Protein AF-A0A3P7PEQ0-F1 (afdb_monomer_lite)

Radius of gyration: 14.4 Å; chains: 1; bounding box: 44×18×27 Å

Structure (mmCIF, N/CA/C/O backbone):
data_AF-A0A3P7PEQ0-F1
#
_entry.id   AF-A0A3P7PEQ0-F1
#
loop_
_atom_site.group_PDB
_atom_site.id
_atom_site.type_symbol
_atom_site.label_atom_id
_atom_site.label_alt_id
_atom_site.label_comp_id
_atom_site.label_asym_id
_atom_site.label_entity_id
_atom_site.label_seq_id
_atom_site.pdbx_PDB_ins_code
_atom_site.Cartn_x
_atom_site.Cartn_y
_atom_site.Cartn_z
_atom_site.occupancy
_atom_site.B_iso_or_equiv
_atom_site.auth_seq_id
_atom_site.auth_comp_id
_atom_site.auth_asym_id
_atom_site.auth_atom_id
_atom_site.pdbx_PDB_model_num
ATOM 1 N N . MET A 1 1 ? -1.240 7.775 -16.065 1.00 48.25 1 MET A N 1
ATOM 2 C CA . MET A 1 1 ? -0.771 8.264 -14.747 1.00 48.25 1 MET A CA 1
ATOM 3 C C . MET A 1 1 ? -0.789 7.097 -13.762 1.00 48.25 1 MET A C 1
ATOM 5 O O . MET A 1 1 ? -1.860 6.549 -13.532 1.00 48.25 1 MET A O 1
ATOM 9 N N . LYS A 1 2 ? 0.363 6.635 -13.250 1.00 73.00 2 LYS A N 1
ATOM 10 C CA . LYS A 1 2 ? 0.392 5.532 -12.268 1.00 73.00 2 LYS A CA 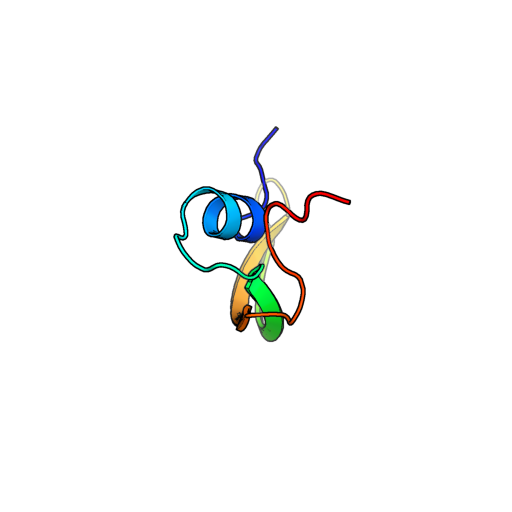1
ATOM 11 C C . LYS A 1 2 ? -0.120 6.058 -10.925 1.00 73.00 2 LYS A C 1
ATOM 13 O O . LYS A 1 2 ? 0.426 7.022 -10.399 1.00 73.00 2 LYS A O 1
ATOM 18 N N . GLN A 1 3 ? -1.196 5.472 -10.404 1.00 77.25 3 GLN A N 1
ATOM 19 C CA . GLN A 1 3 ? -1.699 5.821 -9.076 1.00 77.25 3 GLN A CA 1
ATOM 20 C C . GLN A 1 3 ? -0.747 5.297 -7.997 1.00 77.25 3 GLN A C 1
ATOM 22 O O . GLN A 1 3 ? -0.134 4.240 -8.169 1.00 77.25 3 GLN A O 1
ATOM 27 N N . SER A 1 4 ? -0.660 6.004 -6.867 1.00 87.44 4 SER A N 1
ATOM 28 C CA . SER A 1 4 ? 0.085 5.505 -5.711 1.00 87.44 4 SER A CA 1
ATOM 29 C C . SER A 1 4 ? -0.490 4.171 -5.230 1.00 87.44 4 SER A C 1
ATOM 31 O O . SER A 1 4 ? -1.689 3.910 -5.358 1.00 87.44 4 SER A O 1
ATOM 33 N N . VAL A 1 5 ? 0.364 3.329 -4.647 1.00 91.25 5 VAL A N 1
ATOM 34 C CA . VAL A 1 5 ? -0.045 2.028 -4.091 1.00 91.25 5 VAL A CA 1
ATOM 35 C C . VAL A 1 5 ? -1.158 2.204 -3.052 1.00 91.25 5 VAL A C 1
ATOM 37 O O . VAL A 1 5 ? -2.120 1.449 -3.062 1.00 91.25 5 VAL A O 1
ATOM 40 N N . ILE A 1 6 ? -1.108 3.264 -2.238 1.00 93.81 6 ILE A N 1
ATOM 41 C CA . ILE A 1 6 ? -2.145 3.569 -1.239 1.00 93.81 6 ILE A CA 1
ATOM 42 C C . ILE A 1 6 ? -3.513 3.841 -1.884 1.00 93.81 6 ILE A C 1
ATOM 44 O O . ILE A 1 6 ? -4.527 3.356 -1.388 1.00 93.81 6 ILE A O 1
ATOM 48 N N . LYS A 1 7 ? -3.572 4.560 -3.016 1.00 93.50 7 LYS A N 1
ATOM 49 C CA . LYS A 1 7 ? -4.838 4.760 -3.748 1.00 93.50 7 LYS A CA 1
ATOM 50 C C . LYS A 1 7 ? -5.395 3.438 -4.275 1.00 93.50 7 LYS A C 1
ATOM 52 O O . LYS A 1 7 ? -6.597 3.217 -4.185 1.00 93.50 7 LYS A O 1
ATOM 57 N N . GLN A 1 8 ? -4.526 2.553 -4.763 1.00 94.06 8 GLN A N 1
ATOM 58 C CA . GLN A 1 8 ? -4.924 1.226 -5.241 1.00 94.06 8 GLN A CA 1
ATOM 59 C C . GLN A 1 8 ? -5.395 0.308 -4.104 1.00 94.06 8 GLN A C 1
ATOM 61 O O . GLN A 1 8 ? -6.369 -0.418 -4.270 1.00 94.06 8 GLN A O 1
ATOM 66 N N . ILE A 1 9 ? -4.741 0.356 -2.940 1.00 94.00 9 ILE A N 1
ATOM 67 C CA . ILE A 1 9 ? -5.193 -0.356 -1.736 1.00 94.00 9 ILE A CA 1
ATOM 68 C C . ILE A 1 9 ? -6.579 0.152 -1.337 1.00 94.00 9 ILE A C 1
ATOM 70 O O . ILE A 1 9 ? -7.486 -0.645 -1.122 1.00 94.00 9 ILE A O 1
ATOM 74 N N . ASN A 1 10 ? -6.776 1.469 -1.299 1.00 95.44 10 ASN A N 1
ATOM 75 C CA . ASN A 1 10 ? -8.050 2.053 -0.893 1.00 95.44 10 ASN A CA 1
ATOM 76 C C . ASN A 1 10 ? -9.196 1.785 -1.871 1.00 95.44 10 ASN A C 1
ATOM 78 O O . ASN A 1 10 ? -10.326 1.634 -1.412 1.00 95.44 10 ASN A O 1
ATOM 82 N N . SER A 1 11 ? -8.919 1.684 -3.175 1.00 93.75 11 SER A N 1
ATOM 83 C CA . SER A 1 11 ? -9.936 1.360 -4.182 1.00 93.75 11 SER A CA 1
ATOM 84 C C . SER A 1 11 ? -10.295 -0.125 -4.247 1.00 93.75 11 SER A C 1
ATOM 86 O O . SER A 1 11 ? -11.378 -0.456 -4.717 1.00 93.75 11 SER A O 1
ATOM 88 N N . ARG A 1 12 ? -9.407 -1.020 -3.791 1.00 93.56 12 ARG A N 1
ATOM 89 C CA . ARG A 1 12 ? -9.628 -2.478 -3.799 1.00 93.56 12 ARG A CA 1
ATOM 90 C C . ARG A 1 12 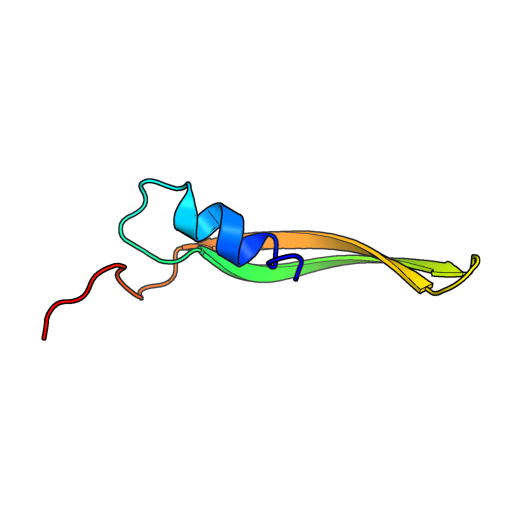? -10.038 -3.050 -2.444 1.00 93.56 12 ARG A C 1
ATOM 92 O O . ARG A 1 12 ? -10.626 -4.123 -2.397 1.00 93.56 12 ARG A O 1
ATOM 99 N N . SER A 1 13 ? -9.693 -2.379 -1.350 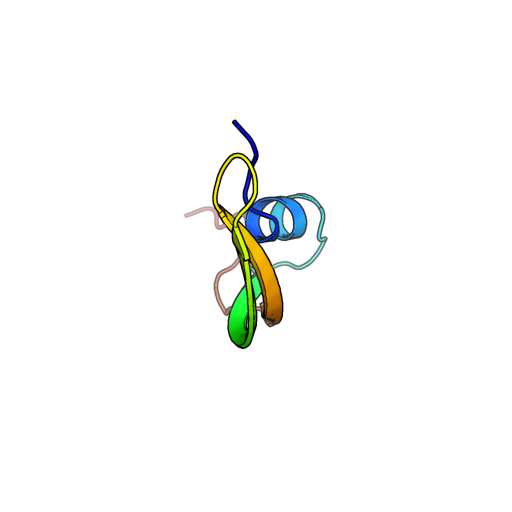1.00 93.69 13 SER A N 1
ATOM 100 C CA . SER A 1 13 ? -10.024 -2.838 -0.004 1.00 93.69 13 SER A CA 1
ATOM 101 C C . SER A 1 13 ? -11.492 -2.580 0.335 1.00 93.69 13 SER A C 1
ATOM 103 O O . SER A 1 13 ? -12.002 -1.479 0.118 1.00 93.69 13 SER A O 1
ATOM 105 N N . ASN A 1 14 ? -12.115 -3.571 0.971 1.00 94.12 14 ASN A N 1
ATOM 106 C CA . ASN A 1 14 ? -13.453 -3.508 1.555 1.00 94.12 14 ASN A CA 1
ATOM 107 C C . ASN A 1 14 ? -13.517 -2.793 2.922 1.00 94.12 14 ASN A C 1
ATOM 109 O O . ASN A 1 14 ? -14.602 -2.724 3.492 1.00 94.12 14 ASN A O 1
ATOM 113 N N . SER A 1 15 ? -12.403 -2.276 3.466 1.00 94.81 15 SER A N 1
ATOM 114 C CA . SER A 1 15 ? -12.450 -1.501 4.716 1.00 94.81 15 SER A CA 1
ATOM 115 C C . SER A 1 15 ? -13.305 -0.246 4.534 1.00 94.81 15 SER A C 1
ATOM 117 O O . SER A 1 15 ? -13.223 0.424 3.497 1.00 94.81 15 SER A O 1
ATOM 119 N N . LEU A 1 16 ? -14.087 0.078 5.567 1.00 95.06 16 LEU A N 1
ATOM 120 C CA . LEU A 1 16 ? -14.856 1.316 5.665 1.00 95.06 16 LEU A CA 1
ATOM 121 C C . LEU A 1 16 ? -13.959 2.547 5.764 1.00 95.06 16 LEU A C 1
ATOM 123 O O . LEU A 1 16 ? -14.409 3.629 5.410 1.00 95.06 16 LEU A O 1
ATOM 127 N N . HIS A 1 17 ? -12.713 2.402 6.215 1.00 96.50 17 HIS A N 1
ATOM 128 C CA . HIS A 1 17 ? -11.792 3.513 6.401 1.00 96.50 17 HIS A CA 1
ATOM 129 C C . HIS A 1 17 ? -10.685 3.528 5.351 1.00 96.50 17 HIS A C 1
ATOM 131 O O . HIS A 1 17 ? -10.345 2.517 4.729 1.00 96.50 17 HIS A O 1
ATOM 137 N N . TYR A 1 18 ? -10.100 4.704 5.141 1.00 96.62 18 TYR A N 1
ATOM 138 C CA . TYR A 1 18 ? -8.915 4.830 4.306 1.00 96.62 18 TYR A CA 1
ATOM 139 C C . TYR A 1 18 ? -7.679 4.275 5.018 1.00 96.62 18 TYR A C 1
ATOM 141 O O . TYR A 1 18 ? -7.365 4.643 6.143 1.00 96.62 18 TYR A O 1
ATOM 149 N N . TYR A 1 19 ? -6.905 3.462 4.314 1.00 97.00 19 TYR A N 1
ATOM 150 C CA . TYR A 1 19 ? -5.540 3.134 4.686 1.00 97.00 19 TYR A CA 1
ATOM 151 C C . TYR A 1 19 ? -4.609 4.312 4.406 1.00 97.00 19 TYR A C 1
ATOM 153 O O . TYR A 1 19 ? -4.633 4.892 3.313 1.00 97.00 19 TYR A O 1
ATOM 161 N N . VAL A 1 20 ? -3.752 4.626 5.375 1.00 96.06 20 VAL A N 1
ATOM 162 C CA . VAL A 1 20 ? -2.734 5.677 5.298 1.00 96.06 20 VAL A CA 1
ATOM 163 C C . VAL A 1 20 ? -1.371 5.139 5.748 1.00 96.06 20 VAL A C 1
ATOM 165 O O . VAL A 1 20 ? -1.304 4.286 6.638 1.00 96.06 20 VAL A O 1
ATOM 168 N N . PRO A 1 21 ? -0.258 5.585 5.139 1.00 95.44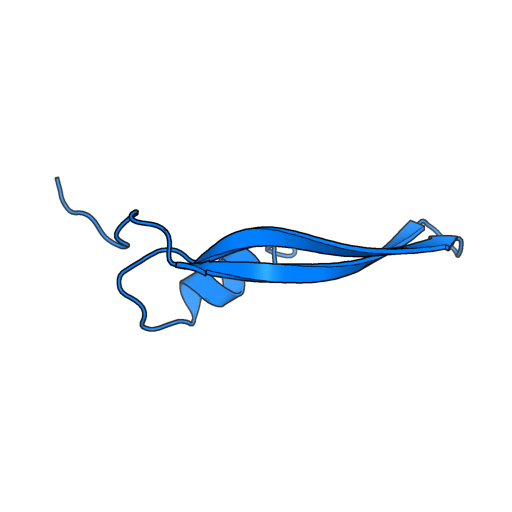 21 PRO A N 1
ATOM 169 C CA . PRO A 1 21 ? 1.070 5.231 5.618 1.00 95.44 21 PRO A CA 1
ATOM 170 C C . PRO A 1 21 ? 1.325 5.906 6.970 1.00 95.44 21 PRO A C 1
ATOM 172 O O . PRO A 1 21 ? 1.140 7.112 7.109 1.00 95.44 21 PRO A O 1
ATOM 175 N N . VAL A 1 22 ? 1.773 5.132 7.956 1.00 97.00 22 VAL A N 1
ATOM 176 C CA . VAL A 1 22 ? 2.043 5.617 9.323 1.00 97.00 22 VAL A CA 1
ATOM 177 C C . VAL A 1 22 ? 3.520 5.570 9.693 1.00 97.00 22 VAL A C 1
ATOM 179 O O . VAL A 1 22 ? 3.945 6.236 10.632 1.00 97.00 22 VAL A O 1
ATOM 182 N N . LYS A 1 23 ? 4.325 4.781 8.971 1.00 97.62 23 LYS A N 1
ATOM 183 C CA . LYS A 1 23 ? 5.770 4.699 9.202 1.00 97.62 23 LYS A CA 1
ATOM 184 C C . LYS A 1 23 ? 6.509 4.284 7.937 1.00 97.62 23 LYS A C 1
ATOM 186 O O . LYS A 1 23 ? 6.156 3.275 7.334 1.00 97.62 23 LYS A O 1
ATOM 191 N N . LEU A 1 24 ? 7.572 5.011 7.596 1.00 96.88 24 LEU A N 1
ATOM 192 C CA . LEU A 1 24 ? 8.598 4.546 6.664 1.00 96.88 24 LEU A CA 1
ATOM 193 C C . LEU A 1 24 ? 9.553 3.624 7.422 1.00 96.88 24 LEU A C 1
ATOM 195 O O . LEU A 1 24 ? 10.193 4.047 8.383 1.00 96.88 24 LEU A O 1
ATOM 199 N N . VAL A 1 25 ? 9.575 2.349 7.044 1.00 97.94 25 VAL A N 1
ATOM 200 C CA . VAL A 1 25 ? 10.418 1.329 7.679 1.00 97.94 25 VAL A CA 1
ATOM 201 C C . VAL A 1 25 ? 11.809 1.364 7.070 1.00 97.94 25 VAL A C 1
ATOM 203 O O . VAL A 1 25 ? 12.795 1.445 7.796 1.00 97.94 25 VAL A O 1
ATOM 206 N N . SER A 1 26 ? 11.879 1.346 5.742 1.00 97.94 26 SER A N 1
ATOM 207 C CA . SER A 1 26 ? 13.130 1.406 5.001 1.00 97.94 26 SER A CA 1
ATOM 208 C C . SER A 1 26 ? 12.934 2.131 3.669 1.00 97.94 26 SER A C 1
ATOM 210 O O . SER A 1 26 ? 11.851 2.119 3.078 1.00 97.94 26 SER A O 1
ATOM 212 N N . LEU A 1 27 ? 13.994 2.798 3.219 1.00 97.00 27 LEU A N 1
ATOM 213 C CA . LEU A 1 27 ? 14.083 3.457 1.922 1.00 97.00 27 LEU A CA 1
ATOM 214 C C . LEU A 1 27 ? 15.436 3.105 1.316 1.00 97.00 27 LEU A C 1
ATOM 216 O O . LEU A 1 27 ? 16.470 3.369 1.926 1.00 97.00 27 LEU A O 1
ATOM 220 N N . GLN A 1 28 ? 15.428 2.538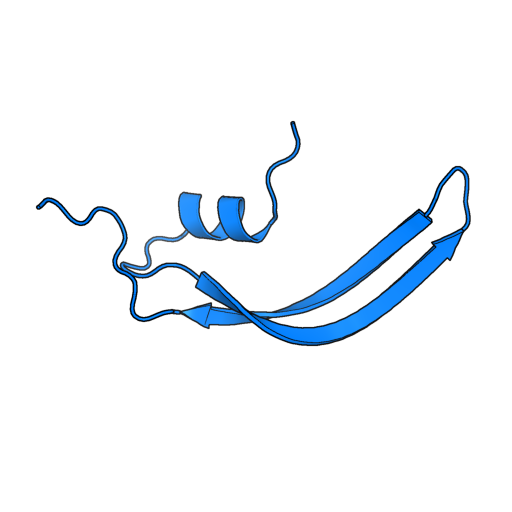 0.118 1.00 97.50 28 GLN A N 1
ATOM 221 C CA . GLN A 1 28 ? 16.637 2.280 -0.655 1.00 97.50 28 GLN A CA 1
ATOM 222 C C . GLN A 1 28 ? 16.566 3.032 -1.976 1.00 97.50 28 GLN A C 1
ATOM 224 O O . GLN A 1 28 ? 15.511 3.090 -2.612 1.00 97.50 28 GLN A O 1
ATOM 229 N N . THR A 1 29 ? 17.699 3.590 -2.389 1.00 97.31 29 THR A N 1
ATOM 230 C CA . THR A 1 29 ? 17.841 4.319 -3.647 1.00 97.31 29 THR A CA 1
ATOM 231 C C . THR A 1 29 ? 18.816 3.598 -4.566 1.00 97.31 29 THR A C 1
ATOM 233 O O . THR A 1 29 ? 19.828 3.061 -4.121 1.00 97.31 29 THR A O 1
ATOM 236 N N . GLN A 1 30 ? 18.507 3.572 -5.861 1.00 96.88 30 GLN A N 1
ATOM 237 C CA . GLN A 1 30 ? 19.400 3.040 -6.890 1.00 96.88 30 GLN A CA 1
ATOM 238 C C . GLN A 1 30 ? 19.466 4.028 -8.050 1.00 96.88 30 GLN A C 1
ATOM 240 O O . GLN A 1 30 ? 18.429 4.439 -8.576 1.00 96.88 30 GLN A O 1
ATOM 245 N N . VAL A 1 31 ? 20.681 4.400 -8.450 1.00 95.88 31 VAL A N 1
ATOM 246 C CA . VAL A 1 31 ? 20.918 5.246 -9.624 1.00 95.88 31 VAL A CA 1
ATOM 247 C C . VAL A 1 31 ? 21.132 4.341 -10.833 1.00 95.88 31 VAL A C 1
ATOM 249 O O . VAL A 1 31 ? 22.045 3.519 -10.843 1.00 95.88 31 VAL A O 1
ATOM 252 N N . VAL A 1 32 ? 20.270 4.480 -11.838 1.00 91.38 32 VAL A N 1
ATOM 253 C CA . VAL A 1 32 ? 20.321 3.748 -13.113 1.00 91.38 32 VAL A CA 1
ATOM 254 C C . VAL A 1 32 ? 20.117 4.778 -14.238 1.00 91.38 32 VAL A C 1
ATOM 256 O O . VAL A 1 32 ? 20.758 5.824 -14.228 1.00 91.38 32 VAL A O 1
ATOM 259 N N . ALA A 1 33 ? 19.174 4.579 -15.161 1.00 94.94 33 ALA A N 1
ATOM 260 C CA . ALA A 1 33 ? 18.695 5.617 -16.081 1.00 94.94 33 ALA A CA 1
ATOM 261 C C . ALA A 1 33 ? 17.653 6.534 -15.395 1.00 94.94 33 ALA A C 1
ATOM 263 O O . ALA A 1 33 ? 16.545 6.728 -15.891 1.00 94.94 33 ALA A O 1
ATOM 264 N N . GLY A 1 34 ? 17.977 7.016 -14.193 1.00 94.38 34 GLY A N 1
ATOM 265 C CA . GLY A 1 34 ? 17.057 7.673 -13.260 1.00 94.38 34 GLY A CA 1
ATOM 266 C C . GLY A 1 34 ? 17.276 7.200 -11.821 1.00 94.38 34 GLY A C 1
ATOM 267 O O . GLY A 1 34 ? 18.207 6.442 -11.550 1.00 94.38 34 GLY A O 1
ATOM 268 N N . ILE A 1 35 ? 16.422 7.638 -10.893 1.00 94.44 35 ILE A N 1
ATOM 269 C CA . ILE A 1 35 ? 16.476 7.207 -9.489 1.00 94.44 35 ILE A CA 1
ATOM 270 C C . ILE A 1 35 ? 15.309 6.261 -9.216 1.00 94.44 35 ILE A C 1
ATOM 272 O O . ILE A 1 35 ? 14.144 6.651 -9.307 1.00 94.44 35 ILE A O 1
ATOM 276 N N . ASN A 1 36 ? 15.631 5.027 -8.847 1.00 94.19 36 ASN A N 1
ATOM 277 C CA . ASN A 1 36 ? 14.664 4.064 -8.343 1.00 94.19 36 ASN A CA 1
ATOM 278 C C . ASN A 1 36 ? 14.604 4.148 -6.818 1.00 94.19 36 ASN A C 1
ATOM 280 O O . ASN A 1 36 ? 15.640 4.205 -6.156 1.00 94.19 36 ASN A O 1
ATOM 284 N N . TYR A 1 37 ? 13.389 4.098 -6.273 1.00 93.75 37 TYR A N 1
ATOM 285 C CA . TYR A 1 37 ? 13.137 4.048 -4.837 1.00 93.75 37 TYR A CA 1
ATOM 286 C C . TYR A 1 37 ? 12.428 2.744 -4.488 1.00 93.75 37 TYR A C 1
ATOM 288 O O . TYR A 1 37 ? 11.329 2.484 -4.983 1.00 93.75 37 TYR A O 1
ATOM 296 N N . LEU A 1 38 ? 13.030 1.952 -3.606 1.00 94.44 38 LEU A N 1
ATOM 297 C CA . LEU A 1 38 ? 12.354 0.850 -2.933 1.00 94.44 38 LEU A CA 1
ATOM 298 C C . LEU A 1 38 ? 11.969 1.319 -1.531 1.00 94.44 38 LEU A C 1
ATOM 300 O O . LEU A 1 38 ? 12.827 1.730 -0.753 1.00 94.44 38 LEU A O 1
ATOM 304 N N . MET A 1 39 ? 10.675 1.285 -1.230 1.00 95.06 39 MET A N 1
ATOM 305 C CA . MET A 1 39 ? 10.125 1.729 0.048 1.00 95.06 39 MET A CA 1
ATOM 306 C C . MET A 1 39 ? 9.391 0.593 0.732 1.00 95.06 39 MET A C 1
ATOM 308 O O . MET A 1 39 ? 8.529 -0.044 0.127 1.00 95.06 39 MET A O 1
ATOM 312 N N . GLU A 1 40 ? 9.659 0.429 2.019 1.00 97.00 40 GLU A N 1
ATOM 313 C CA . GLU A 1 40 ? 8.837 -0.367 2.916 1.00 97.00 40 GLU A CA 1
ATOM 314 C C . GLU A 1 40 ? 8.062 0.571 3.843 1.00 97.00 40 GLU A C 1
ATOM 316 O O . GLU A 1 40 ? 8.639 1.396 4.557 1.00 97.00 40 GLU A O 1
ATOM 321 N N . LEU A 1 41 ? 6.736 0.460 3.830 1.00 95.44 41 LEU A N 1
ATOM 322 C CA . LEU A 1 41 ? 5.837 1.318 4.597 1.00 95.44 41 LEU A CA 1
ATOM 323 C C . LEU A 1 41 ? 4.965 0.457 5.509 1.00 95.44 41 LEU A C 1
ATOM 325 O O . LEU A 1 41 ? 4.358 -0.509 5.049 1.00 95.44 41 LEU A O 1
ATOM 329 N N . LYS A 1 42 ? 4.811 0.858 6.775 1.00 97.25 42 LYS A N 1
ATOM 330 C CA . LYS A 1 42 ? 3.655 0.427 7.568 1.00 97.25 42 LYS A CA 1
ATOM 331 C C . LYS A 1 42 ? 2.456 1.270 7.177 1.00 97.25 42 LYS A C 1
ATOM 333 O O . LYS A 1 42 ? 2.539 2.499 7.129 1.00 97.25 42 LYS A O 1
ATOM 338 N N . VAL A 1 43 ? 1.341 0.596 6.951 1.00 96.00 43 VAL A N 1
ATOM 339 C CA . VAL A 1 43 ? 0.064 1.193 6.575 1.00 96.00 43 VAL A CA 1
ATOM 340 C C . VAL A 1 43 ? -0.966 0.784 7.623 1.00 96.00 43 VAL A C 1
ATOM 342 O O . VAL A 1 43 ? -0.972 -0.369 8.049 1.00 96.00 43 VAL A O 1
ATOM 345 N N . ALA A 1 44 ? -1.805 1.722 8.052 1.00 96.44 44 ALA A N 1
ATOM 346 C CA . ALA A 1 44 ? -2.868 1.485 9.025 1.00 96.44 44 ALA A CA 1
ATOM 347 C C . ALA A 1 44 ? -4.174 2.135 8.562 1.00 96.44 44 ALA A C 1
ATOM 349 O O . ALA A 1 44 ? -4.157 3.024 7.709 1.00 96.44 44 ALA A O 1
ATOM 350 N N . GLU A 1 45 ? -5.297 1.687 9.117 1.00 96.06 45 GLU A N 1
ATOM 351 C CA . GLU A 1 45 ? -6.586 2.349 8.916 1.00 96.06 45 GLU A CA 1
ATOM 352 C C . GLU A 1 45 ? -6.596 3.698 9.631 1.00 96.06 45 GLU A C 1
ATOM 354 O O . GLU A 1 45 ? -6.135 3.824 10.766 1.00 96.06 45 GLU A O 1
ATOM 359 N N . SER A 1 46 ? -7.101 4.717 8.948 1.00 96.12 46 SER A N 1
ATOM 360 C CA . SER A 1 46 ? -7.409 6.003 9.555 1.00 96.12 46 SER A CA 1
ATOM 361 C C . SER A 1 46 ? -8.806 5.982 10.177 1.00 96.12 46 SER A C 1
ATOM 363 O O . SER A 1 46 ? -9.553 5.016 10.062 1.00 96.12 46 SER A O 1
ATOM 365 N N . ASN A 1 47 ? -9.190 7.085 10.810 1.00 94.75 47 ASN A N 1
ATOM 366 C CA . ASN A 1 47 ? -10.570 7.349 11.216 1.00 94.75 47 ASN A CA 1
ATOM 367 C C . ASN A 1 47 ? -11.415 7.980 10.090 1.00 94.75 47 ASN A C 1
ATOM 369 O O . ASN A 1 47 ? -12.566 8.347 10.315 1.00 94.75 47 ASN A O 1
ATOM 373 N N . CYS A 1 48 ? -10.864 8.148 8.884 1.00 94.75 48 CYS A N 1
ATOM 374 C CA . CYS A 1 48 ? -11.595 8.718 7.759 1.00 94.75 48 CYS A CA 1
ATOM 375 C C . CYS A 1 48 ? -12.421 7.630 7.079 1.00 94.75 48 CYS A C 1
ATOM 377 O O . CYS A 1 48 ? -11.857 6.725 6.461 1.00 94.75 48 CYS A O 1
ATOM 379 N N . LEU A 1 49 ? -13.744 7.752 7.145 1.00 95.06 49 LEU A N 1
ATOM 380 C CA . LEU A 1 49 ? -14.658 6.883 6.416 1.00 95.06 49 LEU A CA 1
ATOM 381 C C . LEU A 1 49 ? -14.563 7.124 4.905 1.00 95.06 49 LEU A C 1
ATOM 383 O O . LEU A 1 49 ? -14.453 8.255 4.422 1.00 95.06 49 LEU A O 1
ATOM 387 N N . LYS A 1 50 ? -14.643 6.039 4.146 1.00 93.44 50 LYS A N 1
ATOM 388 C CA . LYS A 1 50 ? -14.923 6.057 2.717 1.00 93.44 50 LYS A CA 1
ATOM 389 C C . LYS A 1 50 ? -16.403 6.361 2.520 1.00 93.44 50 LYS A C 1
ATOM 391 O O . LYS A 1 50 ? -17.238 5.927 3.306 1.00 93.44 50 LYS A O 1
ATOM 396 N N . ASN A 1 51 ? -16.717 7.052 1.427 1.00 89.50 51 ASN A N 1
ATOM 397 C CA . ASN A 1 51 ? -18.095 7.289 0.991 1.00 89.50 51 ASN A CA 1
ATOM 398 C C . ASN A 1 51 ? -18.978 7.963 2.059 1.00 89.50 51 ASN A C 1
ATOM 400 O O . ASN A 1 51 ? -20.129 7.576 2.242 1.00 89.50 51 ASN A O 1
ATOM 404 N N . VAL A 1 52 ? -18.449 8.972 2.762 1.00 86.25 52 VAL A N 1
ATOM 405 C CA . VAL A 1 52 ? -19.278 9.833 3.617 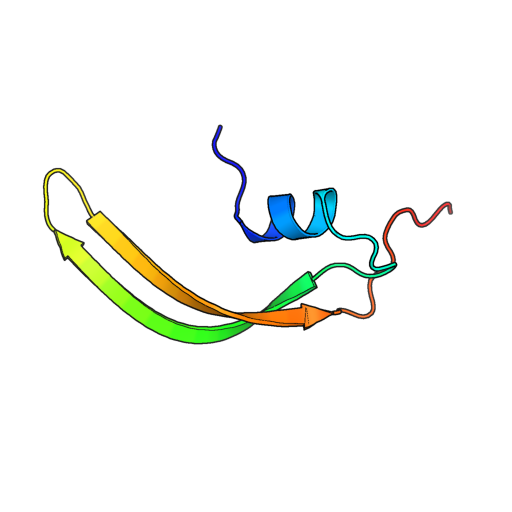1.00 86.25 52 VAL A CA 1
ATOM 406 C C . VAL A 1 52 ? -20.225 10.630 2.722 1.00 86.25 52 VAL A C 1
ATOM 408 O O . VAL A 1 52 ? -19.784 11.473 1.942 1.00 86.25 52 VAL A O 1
ATOM 411 N N . SER A 1 53 ? -21.518 10.345 2.824 1.00 79.25 53 SER A N 1
ATOM 412 C CA . SER A 1 53 ? -22.581 11.229 2.354 1.00 79.25 53 SER A CA 1
ATOM 413 C C . SER A 1 53 ? -22.837 12.282 3.430 1.00 79.25 53 SER A C 1
ATOM 415 O O . SER A 1 53 ? -23.170 11.914 4.559 1.00 79.25 53 SER A O 1
ATOM 417 N N . TYR A 1 54 ? -22.652 13.555 3.089 1.00 75.12 54 TYR A N 1
ATOM 418 C CA . TYR A 1 54 ? -23.102 14.688 3.901 1.00 75.12 54 TYR A CA 1
ATOM 419 C C . TYR A 1 54 ? -24.511 15.102 3.489 1.00 75.12 54 TYR A C 1
ATOM 421 O O . TYR A 1 54 ? -24.803 15.008 2.274 1.00 75.12 54 TYR A O 1
#

Foldseek 3Di:
DDDDPQVVCQVPDPDQFRKDFDDWPDWDWDDDVHIDIDTDTDIDGDPHGDPDDD

InterPro domains:
  IPR000010 Cystatin domain [PF00031] (4-52)
  IPR000010 Cystatin domain [cd00042] (5-50)
  IPR018073 Proteinase inhibitor I25, cystatin, conserved site [PS00287] (29-42)
  IPR046350 Cystatin superfamily [SSF54403] (5-51)

pLDDT: mean 92.62, std 8.17, range [48.25, 97.94]

Organism: Dracunculus medinensis (NCBI:txid318479)

Sequence (54 aa):
MKQSVIKQINSRSNSLHYYVPVKLVSLQTQVVAGINYLMELKVAESNCLKNVSY

Secondary structure (DSSP, 8-state):
-PPPHHHHHHHH---SEEEEEEEEEEEEEEEESEEEEEEEEEEEEEEEETT---